Protein AF-A0A2K3KM70-F1 (afdb_monomer_lite)

Secondary structure (DSSP, 8-state):
--------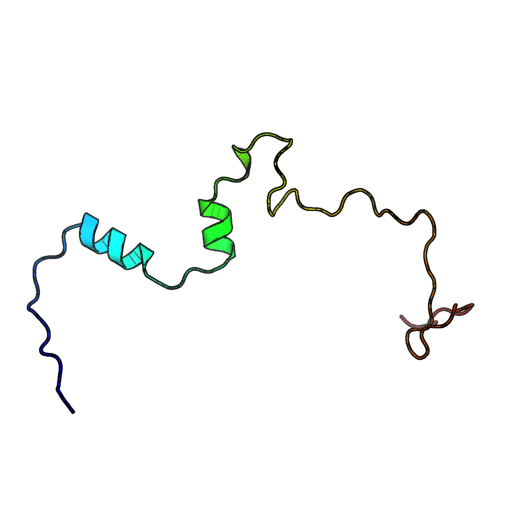-----HHHHHHHHTTSPPPHHHHHHHTTGGGS-TTS--TTT---SS-S-SS---B-TTT-SBPS---S--

Foldseek 3Di:
DDDDDDDDDDPQDPVNVVVVVVVPDDDPVVVLVVVPCVPDDPPDDDPVNVPPPDPPDPDDQAADPPPRHGDPDDDPPD

Structure (mmCIF, N/CA/C/O backbone):
data_AF-A0A2K3KM70-F1
#
_entry.id   AF-A0A2K3KM70-F1
#
loop_
_atom_site.group_PDB
_atom_site.id
_atom_site.type_symbol
_atom_site.label_atom_id
_atom_site.label_alt_id
_atom_site.label_comp_id
_atom_site.label_asym_id
_atom_site.label_entity_id
_atom_site.label_seq_id
_atom_site.pdbx_PDB_ins_code
_atom_site.Cartn_x
_atom_site.Cartn_y
_atom_site.Cartn_z
_atom_site.occupancy
_atom_site.B_iso_or_equiv
_atom_site.auth_seq_id
_atom_site.auth_comp_id
_atom_site.auth_asym_id
_atom_site.auth_atom_id
_atom_site.pdbx_PDB_model_num
ATOM 1 N N . MET A 1 1 ? 13.434 -10.154 42.321 1.00 47.69 1 MET A N 1
ATOM 2 C CA . MET A 1 1 ? 12.338 -10.725 41.501 1.00 47.69 1 MET A CA 1
ATOM 3 C C . MET A 1 1 ? 10.991 -10.488 42.198 1.00 47.69 1 MET A C 1
ATOM 5 O O . MET A 1 1 ? 10.475 -11.392 42.846 1.00 47.69 1 MET A O 1
ATOM 9 N N . GLN A 1 2 ? 10.428 -9.272 42.138 1.00 48.25 2 GLN A N 1
ATOM 10 C CA . GLN A 1 2 ? 9.113 -8.987 42.740 1.00 48.25 2 GLN A CA 1
ATOM 11 C C . GLN A 1 2 ? 7.997 -9.650 41.915 1.00 48.25 2 GLN A C 1
ATOM 13 O O . GLN A 1 2 ? 7.711 -9.235 40.792 1.00 48.25 2 GLN A O 1
ATOM 18 N N . ARG A 1 3 ? 7.333 -10.662 42.484 1.00 56.66 3 ARG A N 1
ATOM 19 C CA . ARG A 1 3 ? 6.085 -11.207 41.937 1.00 56.66 3 ARG A CA 1
ATOM 20 C C . ARG A 1 3 ? 4.970 -10.179 42.139 1.00 56.66 3 ARG A C 1
ATOM 22 O O . ARG A 1 3 ? 4.562 -9.903 43.264 1.00 56.66 3 ARG A O 1
ATOM 29 N N . LYS A 1 4 ? 4.489 -9.597 41.040 1.00 56.59 4 LYS A N 1
ATOM 30 C CA . LYS A 1 4 ? 3.351 -8.669 41.017 1.00 56.59 4 LYS A CA 1
ATOM 31 C C . LYS A 1 4 ? 2.087 -9.463 41.375 1.00 56.59 4 LYS A C 1
ATOM 33 O O . LYS A 1 4 ? 1.635 -10.282 40.581 1.00 56.59 4 LYS A O 1
ATOM 38 N N . GLN A 1 5 ? 1.551 -9.267 42.581 1.00 58.56 5 GLN A N 1
ATOM 39 C CA . GLN A 1 5 ? 0.298 -9.894 43.016 1.00 58.56 5 GLN A CA 1
ATOM 40 C C . GLN A 1 5 ? -0.842 -9.537 42.050 1.00 58.56 5 GLN A C 1
ATOM 42 O O . GLN A 1 5 ? -1.066 -8.364 41.733 1.00 58.56 5 GLN A O 1
ATOM 47 N N . SER A 1 6 ? -1.573 -10.552 41.585 1.00 58.22 6 SER A N 1
ATOM 48 C CA . SER A 1 6 ? -2.765 -10.393 40.756 1.00 58.22 6 SER A CA 1
ATOM 49 C C . SER A 1 6 ? -3.869 -9.722 41.575 1.00 58.22 6 SER A C 1
ATOM 51 O O . SER A 1 6 ? -4.498 -10.355 42.424 1.00 58.22 6 SER A O 1
ATOM 53 N N . LYS A 1 7 ? -4.097 -8.424 41.340 1.00 57.41 7 LYS A N 1
ATOM 54 C CA . LYS A 1 7 ? -5.239 -7.696 41.909 1.00 57.41 7 LYS A CA 1
ATOM 55 C C . LYS A 1 7 ? -6.533 -8.397 41.478 1.00 57.41 7 LYS A C 1
ATOM 57 O O . LYS A 1 7 ? -6.700 -8.703 40.301 1.00 57.41 7 LYS A O 1
ATOM 62 N N . GLY A 1 8 ? -7.392 -8.668 42.461 1.00 58.22 8 GLY A N 1
ATOM 63 C CA . GLY A 1 8 ? -8.490 -9.630 42.402 1.00 58.22 8 GLY A CA 1
ATOM 64 C C . GLY A 1 8 ? -9.452 -9.517 41.218 1.00 58.22 8 GLY A C 1
ATOM 65 O O . GLY A 1 8 ? -9.604 -8.473 40.582 1.00 58.22 8 GLY A O 1
ATOM 66 N N . THR A 1 9 ? -10.128 -10.635 40.974 1.00 63.47 9 THR A N 1
ATOM 67 C CA . THR A 1 9 ? -11.193 -10.887 39.997 1.00 63.47 9 THR A CA 1
ATOM 68 C C . THR A 1 9 ? -12.402 -9.971 40.221 1.00 63.47 9 THR A C 1
ATOM 70 O O . THR A 1 9 ? -13.475 -10.389 40.644 1.00 63.47 9 THR A O 1
ATOM 73 N N . LYS A 1 10 ? -12.258 -8.678 39.917 1.00 67.75 10 LYS A N 1
ATOM 74 C CA . LYS A 1 10 ? -13.407 -7.780 39.780 1.00 67.75 10 LYS A CA 1
ATOM 75 C C . LYS A 1 10 ? -14.206 -8.219 38.554 1.00 67.75 10 LYS A C 1
ATOM 77 O O . LYS A 1 10 ? -13.634 -8.425 37.482 1.00 67.75 10 LYS A O 1
ATOM 82 N N . ARG A 1 11 ? -15.526 -8.364 38.707 1.00 71.06 11 ARG A N 1
ATOM 83 C CA . ARG A 1 11 ? -16.451 -8.723 37.621 1.00 71.06 11 ARG A CA 1
ATOM 84 C C . ARG A 1 11 ? -16.257 -7.739 36.459 1.00 71.06 11 ARG A C 1
ATOM 86 O O . ARG A 1 11 ? -16.610 -6.568 36.577 1.00 71.06 11 ARG A O 1
ATOM 93 N N . LYS A 1 12 ? -15.652 -8.193 35.354 1.00 72.50 12 LYS A N 1
ATOM 94 C CA . LYS A 1 12 ? -15.434 -7.353 34.166 1.00 72.50 12 LYS A CA 1
ATOM 95 C C . LYS A 1 12 ? -16.797 -6.981 33.586 1.00 72.50 12 LYS A C 1
ATOM 97 O O . LYS A 1 12 ? -17.568 -7.852 33.185 1.00 72.50 12 LYS A O 1
ATOM 102 N N . THR A 1 13 ? -17.090 -5.685 33.536 1.00 77.31 13 THR A N 1
ATOM 103 C CA . THR A 1 13 ? -18.244 -5.169 32.798 1.00 77.31 13 THR A CA 1
ATOM 104 C C . THR A 1 13 ? -18.063 -5.461 31.306 1.00 77.31 13 THR A C 1
ATOM 106 O O . THR A 1 13 ? -16.938 -5.617 30.817 1.00 77.31 13 THR A O 1
ATOM 109 N N . ARG A 1 14 ? -19.164 -5.518 30.546 1.00 77.38 14 ARG A N 1
ATOM 110 C CA . ARG A 1 14 ? -19.123 -5.729 29.085 1.00 77.38 14 ARG A CA 1
ATOM 111 C C . ARG A 1 14 ? -18.208 -4.707 28.390 1.00 77.38 14 ARG A C 1
ATOM 113 O O . ARG A 1 14 ? -17.479 -5.056 27.466 1.00 77.38 14 ARG A O 1
ATOM 120 N N . GLN A 1 15 ? -18.177 -3.482 28.915 1.00 75.75 15 GLN A N 1
ATOM 121 C CA . GLN A 1 15 ? -17.320 -2.389 28.457 1.00 75.75 15 GLN A CA 1
ATOM 122 C C . GLN A 1 15 ? -15.830 -2.644 28.744 1.00 75.75 15 GLN A C 1
ATOM 124 O O . GLN A 1 15 ? -14.996 -2.477 27.857 1.00 75.75 15 GLN A O 1
ATOM 129 N N . ALA A 1 16 ? -15.489 -3.145 29.938 1.00 77.25 16 ALA A N 1
ATOM 130 C CA . ALA A 1 16 ? -14.117 -3.525 30.274 1.00 77.25 16 ALA A CA 1
ATOM 131 C C . ALA A 1 16 ? -13.610 -4.684 29.400 1.00 77.25 16 ALA A C 1
ATOM 133 O O . ALA A 1 16 ? -12.445 -4.703 29.020 1.00 77.25 16 ALA A O 1
ATOM 134 N N . LYS A 1 17 ? -14.479 -5.634 29.027 1.00 75.50 17 LYS A N 1
ATOM 135 C CA . LYS A 1 17 ? -14.119 -6.716 28.096 1.00 75.50 17 LYS A CA 1
ATOM 136 C C . LYS A 1 17 ? -13.848 -6.188 26.678 1.00 75.50 17 LYS A C 1
ATOM 138 O O . LYS A 1 17 ? -12.887 -6.621 26.052 1.00 75.50 17 LYS A O 1
ATOM 143 N N . ALA A 1 18 ? -14.642 -5.227 26.202 1.00 73.62 18 ALA A N 1
ATOM 144 C CA . ALA A 1 18 ? -14.448 -4.595 24.894 1.00 73.62 18 ALA A CA 1
ATOM 145 C C . ALA A 1 18 ? -13.160 -3.750 24.820 1.00 73.62 18 ALA A C 1
ATOM 147 O O . ALA A 1 18 ? -12.447 -3.802 23.821 1.00 73.62 18 ALA A O 1
ATOM 148 N N . LEU A 1 19 ? -12.823 -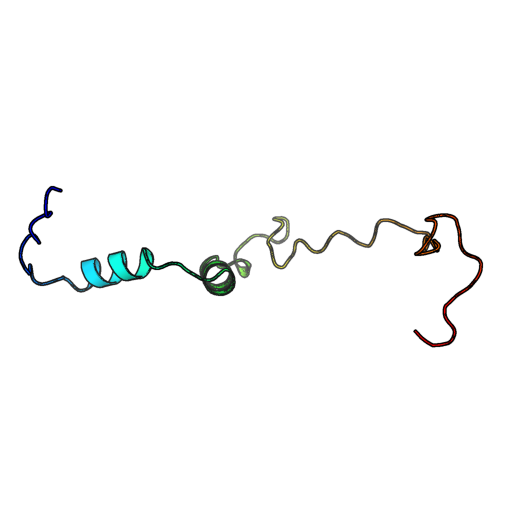3.017 25.887 1.00 71.88 19 LEU A N 1
ATOM 149 C CA . LEU A 1 19 ? -11.578 -2.240 25.985 1.00 71.88 19 LEU A CA 1
ATOM 150 C C . LEU A 1 19 ? -10.325 -3.123 25.941 1.00 71.88 19 LEU A C 1
ATOM 152 O O . LEU A 1 19 ? -9.316 -2.734 25.366 1.00 71.88 19 LEU A O 1
ATOM 156 N N . GLU A 1 20 ? -10.388 -4.315 26.526 1.00 71.75 20 GLU A N 1
ATOM 157 C CA . GLU A 1 20 ? -9.267 -5.259 26.533 1.00 71.75 20 GLU A CA 1
ATOM 158 C C . GLU A 1 20 ? -9.104 -5.943 25.171 1.00 71.75 20 GLU A C 1
ATOM 160 O O . GLU A 1 20 ? -7.981 -6.122 24.712 1.00 71.75 20 GLU A O 1
ATOM 165 N N . ALA A 1 21 ? -10.209 -6.230 24.475 1.00 71.56 21 ALA A N 1
ATOM 166 C CA . ALA A 1 21 ? -10.178 -6.727 23.098 1.00 71.56 21 ALA A CA 1
ATOM 167 C C . ALA A 1 21 ? -9.578 -5.705 22.112 1.00 71.56 21 ALA A C 1
ATOM 169 O O . ALA A 1 21 ? -8.954 -6.089 21.129 1.00 71.56 21 ALA A O 1
ATOM 170 N N . ARG A 1 22 ? -9.704 -4.398 22.390 1.00 69.50 22 ARG A N 1
ATOM 171 C CA . ARG A 1 22 ? -9.044 -3.333 21.612 1.00 69.50 22 ARG A CA 1
ATOM 172 C C . ARG A 1 22 ? -7.530 -3.236 21.844 1.00 69.50 22 ARG A C 1
ATOM 174 O O . ARG A 1 22 ? -6.856 -2.632 21.023 1.00 69.50 22 ARG A O 1
ATOM 181 N N . LYS A 1 23 ? -7.003 -3.803 22.938 1.00 70.88 23 LYS A N 1
ATOM 182 C CA . LYS A 1 23 ? -5.559 -3.824 23.250 1.00 70.88 23 LYS A CA 1
ATOM 183 C C . LYS A 1 23 ? -4.828 -5.025 22.649 1.00 70.88 23 LYS A C 1
ATOM 185 O O . LYS A 1 23 ? -3.603 -5.075 22.720 1.00 70.88 23 LYS A O 1
ATOM 190 N N . ALA A 1 24 ? -5.560 -6.006 22.123 1.00 77.94 24 ALA A N 1
ATOM 191 C CA . ALA A 1 24 ? -4.958 -7.128 21.421 1.00 77.94 24 ALA A CA 1
ATOM 192 C C . ALA A 1 24 ? -4.225 -6.627 20.161 1.00 77.94 24 ALA A C 1
ATOM 194 O O . ALA A 1 24 ? -4.683 -5.657 19.548 1.00 77.94 24 ALA A O 1
ATOM 195 N N . PRO A 1 25 ? -3.101 -7.255 19.772 1.00 79.50 25 PRO A N 1
ATOM 196 C CA . PRO A 1 25 ? -2.441 -6.928 18.517 1.00 79.50 25 PRO A CA 1
ATOM 197 C C . PRO A 1 25 ? -3.418 -7.181 17.369 1.00 79.50 25 PRO A C 1
ATOM 199 O O . PRO A 1 25 ? -3.965 -8.276 17.247 1.00 79.50 25 PRO A O 1
ATOM 202 N N . ARG A 1 26 ? -3.656 -6.149 16.563 1.00 85.50 26 ARG A N 1
ATOM 203 C CA . ARG A 1 26 ? -4.534 -6.217 15.396 1.00 85.50 26 ARG A CA 1
ATOM 204 C C . ARG A 1 26 ? -3.722 -6.425 14.139 1.00 85.50 26 ARG A C 1
ATOM 206 O O . ARG A 1 26 ? -2.601 -5.925 14.023 1.00 85.50 26 ARG A O 1
ATOM 213 N N . THR A 1 27 ? -4.305 -7.135 13.187 1.00 90.81 27 THR A N 1
ATOM 214 C CA . THR A 1 27 ? -3.711 -7.245 11.857 1.00 90.81 27 THR A CA 1
ATOM 215 C C . THR A 1 27 ? -3.934 -5.951 11.076 1.00 90.81 27 THR A C 1
ATOM 217 O O . THR A 1 27 ? -4.863 -5.187 11.342 1.00 90.81 27 THR A O 1
ATOM 220 N N . PHE A 1 28 ? -3.088 -5.694 10.079 1.00 88.50 28 PHE A N 1
ATOM 221 C CA . PHE A 1 28 ? -3.260 -4.532 9.209 1.00 88.50 28 PHE A CA 1
ATOM 222 C C . PHE A 1 28 ? -4.633 -4.525 8.510 1.00 88.50 28 PHE A C 1
ATOM 224 O O . PHE A 1 28 ? -5.264 -3.478 8.410 1.00 88.50 28 PHE A O 1
ATOM 231 N N . LEU A 1 29 ? -5.129 -5.697 8.095 1.00 89.25 29 LEU A N 1
ATOM 232 C CA . LEU A 1 29 ? -6.437 -5.832 7.447 1.00 89.25 29 LEU A CA 1
ATOM 233 C C . LEU A 1 29 ? -7.595 -5.431 8.371 1.00 89.25 29 LEU A C 1
ATOM 235 O O . LEU A 1 29 ? -8.528 -4.768 7.928 1.00 89.25 29 LEU A O 1
ATOM 239 N N . GLU A 1 30 ? -7.526 -5.776 9.659 1.00 89.62 30 GLU A N 1
ATOM 240 C CA . GLU A 1 30 ? -8.530 -5.356 10.647 1.00 89.62 30 GLU A CA 1
ATOM 241 C C . GLU A 1 30 ? -8.550 -3.835 10.820 1.00 89.62 30 GLU A C 1
ATOM 243 O O . GLU A 1 30 ? -9.615 -3.225 10.850 1.00 89.62 30 GLU A O 1
ATOM 248 N N . LEU A 1 31 ? -7.372 -3.210 10.887 1.00 88.19 31 LEU A N 1
ATOM 249 C CA . LEU A 1 31 ? -7.254 -1.754 10.984 1.00 88.19 31 LEU A CA 1
ATOM 250 C C . LEU A 1 31 ? -7.779 -1.051 9.729 1.00 88.19 31 LEU A C 1
ATOM 252 O O . LEU A 1 31 ? -8.383 0.013 9.832 1.00 88.19 31 LEU A O 1
ATOM 256 N N . LEU A 1 32 ? -7.559 -1.648 8.557 1.00 89.38 32 LEU A N 1
ATOM 257 C CA . LEU A 1 32 ? -7.996 -1.101 7.279 1.00 89.38 32 LEU A CA 1
ATOM 258 C C . LEU A 1 32 ? -9.525 -1.098 7.151 1.00 89.38 32 LEU A C 1
ATOM 260 O O . LEU A 1 32 ? -10.095 -0.106 6.702 1.00 89.38 32 LEU A O 1
ATOM 264 N N . ASN A 1 33 ? -10.181 -2.171 7.599 1.00 88.06 33 ASN A N 1
ATOM 265 C CA . ASN A 1 33 ? -11.642 -2.274 7.619 1.00 88.06 33 ASN A CA 1
ATOM 266 C C . ASN A 1 33 ? -12.274 -1.323 8.649 1.00 88.06 33 ASN A C 1
ATOM 268 O O . ASN A 1 33 ? -13.273 -0.671 8.354 1.00 88.06 33 ASN A O 1
ATOM 272 N N . ASP A 1 34 ? -11.668 -1.185 9.833 1.00 88.38 34 ASP A N 1
ATO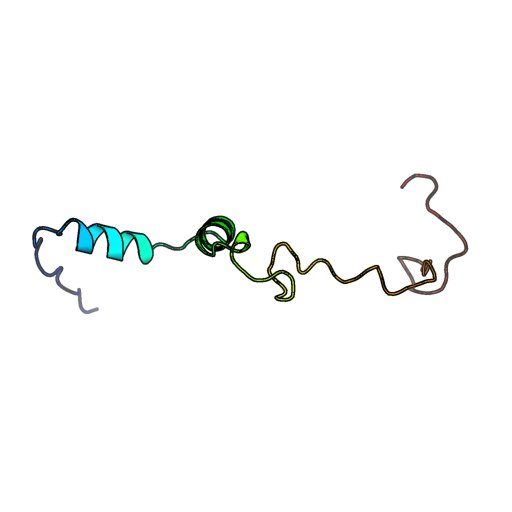M 273 C CA . ASP A 1 34 ? -12.152 -0.278 10.884 1.00 88.38 34 ASP A CA 1
ATOM 274 C C . ASP A 1 34 ? -12.012 1.213 10.509 1.00 88.38 34 ASP A C 1
ATOM 276 O O . ASP A 1 34 ? -12.697 2.063 11.081 1.00 88.38 34 ASP A O 1
ATOM 280 N N . ALA A 1 35 ? -11.129 1.551 9.563 1.00 86.88 35 ALA A N 1
ATOM 281 C CA . ALA A 1 35 ? -10.828 2.929 9.172 1.00 86.88 35 ALA A CA 1
ATOM 282 C C . ALA A 1 35 ? -11.891 3.591 8.272 1.00 86.88 35 ALA A C 1
ATOM 284 O O . ALA A 1 35 ? -11.767 4.782 7.986 1.00 86.88 35 ALA A O 1
ATOM 285 N N . ASN A 1 36 ? -12.914 2.851 7.822 1.00 85.06 36 ASN A N 1
ATOM 286 C CA . ASN A 1 36 ? -14.031 3.350 7.007 1.00 85.06 36 ASN A CA 1
ATOM 287 C C . ASN A 1 36 ? -13.590 4.267 5.843 1.00 85.06 36 ASN A C 1
ATOM 289 O O . ASN A 1 36 ? -14.100 5.374 5.658 1.00 85.06 36 ASN A O 1
ATOM 293 N N . LEU A 1 37 ? -12.602 3.816 5.062 1.00 85.25 37 LEU A N 1
ATOM 294 C CA . LEU A 1 37 ? -11.913 4.644 4.063 1.00 85.25 37 LEU A CA 1
ATOM 295 C C . LEU A 1 37 ? -12.811 5.144 2.912 1.00 85.25 37 LEU A C 1
ATOM 297 O O . LEU A 1 37 ? -12.427 6.066 2.190 1.00 85.25 37 LEU A O 1
ATOM 301 N N . GLU A 1 38 ? -14.000 4.564 2.747 1.00 82.75 38 GLU A N 1
ATOM 302 C CA . GLU A 1 38 ? -14.998 4.954 1.742 1.00 82.75 38 GLU A CA 1
ATOM 303 C C . GLU A 1 38 ? -15.709 6.261 2.083 1.00 82.75 38 GLU A C 1
ATOM 305 O O . GLU A 1 38 ? -16.083 6.998 1.173 1.00 82.75 38 GLU A O 1
ATOM 310 N N . SER A 1 39 ? -15.855 6.591 3.374 1.00 86.31 39 SER A N 1
ATOM 311 C CA . SER A 1 39 ? -16.493 7.847 3.784 1.00 86.31 39 SER A CA 1
ATOM 312 C C . SER A 1 39 ? -15.603 9.067 3.572 1.00 86.31 39 SER A C 1
ATOM 314 O O . SER A 1 39 ? -16.069 10.197 3.717 1.00 86.31 39 SER A O 1
ATOM 316 N N . LEU A 1 40 ? -14.314 8.865 3.277 1.00 85.44 40 LEU A N 1
ATOM 317 C CA . LEU A 1 40 ? -13.423 9.980 3.001 1.00 85.44 40 LEU A CA 1
ATOM 318 C C . LEU A 1 40 ? -13.718 10.579 1.618 1.00 85.44 40 LEU A C 1
ATOM 320 O O . LEU A 1 40 ? -13.918 9.840 0.646 1.00 85.44 40 LEU A O 1
ATOM 324 N N . PRO A 1 41 ? -13.679 11.919 1.501 1.00 86.62 41 PRO A N 1
ATOM 325 C CA . PRO A 1 41 ? -13.821 12.603 0.227 1.00 86.62 41 PRO A CA 1
ATOM 326 C C . PRO A 1 41 ? -12.871 12.062 -0.855 1.00 86.62 41 PRO A C 1
ATOM 328 O O . PRO A 1 41 ? -11.767 11.601 -0.550 1.00 86.62 41 PRO A O 1
ATOM 331 N N . PRO A 1 42 ? -13.241 12.166 -2.144 1.00 80.75 42 PRO A N 1
ATOM 332 C CA . PRO A 1 42 ? -12.475 11.583 -3.249 1.00 80.75 42 PRO A CA 1
ATOM 333 C C . PRO A 1 42 ? -11.070 12.176 -3.421 1.00 80.75 42 PRO A C 1
ATOM 335 O O . PRO A 1 42 ? -10.222 11.536 -4.031 1.00 80.75 42 PRO A O 1
ATOM 338 N N . HIS A 1 43 ? -10.814 13.368 -2.877 1.00 81.50 43 HIS A N 1
ATOM 339 C CA . HIS A 1 43 ? -9.524 14.054 -2.960 1.00 81.50 43 HIS A CA 1
ATOM 340 C C . HIS A 1 43 ? -8.508 13.603 -1.899 1.00 81.50 43 HIS A C 1
ATOM 342 O O . HIS A 1 43 ? -7.339 13.972 -1.990 1.00 81.50 43 HIS A O 1
ATOM 348 N N . VAL A 1 44 ? -8.927 12.844 -0.879 1.00 85.44 44 VAL A N 1
ATOM 349 C CA . VAL A 1 44 ? -8.021 12.393 0.182 1.00 85.44 44 VAL A CA 1
ATOM 350 C C . VAL A 1 44 ? -7.383 11.064 -0.231 1.00 85.44 44 VAL A C 1
ATOM 352 O O . VAL A 1 44 ? -8.109 10.090 -0.457 1.00 85.44 44 VAL A O 1
ATOM 355 N N . PRO A 1 45 ? -6.044 10.978 -0.316 1.00 85.06 45 PRO A N 1
ATOM 356 C CA . PRO A 1 45 ? -5.375 9.718 -0.595 1.00 85.06 45 PRO A CA 1
ATOM 357 C C . PRO A 1 45 ? -5.542 8.777 0.602 1.00 85.06 45 PRO A C 1
ATOM 359 O O . PRO A 1 45 ? -5.132 9.077 1.721 1.00 85.06 45 PRO A O 1
ATOM 362 N N . THR A 1 46 ? -6.156 7.624 0.364 1.00 87.19 46 THR A N 1
ATOM 363 C CA . THR A 1 46 ? -6.313 6.547 1.350 1.00 87.19 46 THR A CA 1
ATOM 364 C C . THR A 1 46 ? -5.512 5.334 0.913 1.00 87.19 46 THR A C 1
ATOM 366 O O . THR A 1 46 ? -5.144 5.240 -0.247 1.00 87.19 46 THR A O 1
ATOM 369 N N . TYR A 1 47 ? -5.271 4.359 1.788 1.00 85.75 47 TYR A N 1
ATOM 370 C CA . TYR A 1 47 ? -4.487 3.172 1.421 1.00 85.75 47 TYR A CA 1
ATOM 371 C C . TYR A 1 47 ? -5.038 2.422 0.184 1.00 85.75 47 TYR A C 1
ATOM 373 O O . TYR A 1 47 ? -4.260 1.902 -0.607 1.00 85.75 47 TYR A O 1
ATOM 381 N N . TRP A 1 48 ? -6.360 2.428 -0.041 1.00 80.25 48 TRP A N 1
ATOM 382 C CA . TRP A 1 48 ? -6.983 1.876 -1.257 1.00 80.25 48 TRP A CA 1
ATOM 383 C C . TRP A 1 48 ? -6.814 2.755 -2.501 1.00 80.25 48 TRP A C 1
ATOM 385 O O . TRP A 1 48 ? -6.691 2.240 -3.607 1.00 80.25 48 TRP A O 1
ATOM 395 N N . LYS A 1 49 ? -6.830 4.082 -2.330 1.00 76.75 49 LYS A N 1
ATOM 396 C CA . LYS A 1 49 ? -6.768 5.064 -3.427 1.00 76.75 49 LYS A CA 1
ATOM 397 C C . LYS A 1 49 ? -5.357 5.579 -3.697 1.00 76.75 49 LYS A C 1
ATOM 399 O O . LYS A 1 49 ? -5.136 6.232 -4.706 1.00 76.75 49 LYS A O 1
ATOM 404 N N . ALA A 1 50 ? -4.400 5.268 -2.828 1.00 74.75 50 ALA A N 1
ATOM 405 C CA . ALA A 1 50 ? -2.998 5.655 -2.915 1.00 74.75 50 ALA A CA 1
ATOM 406 C C . ALA A 1 50 ? -2.247 4.914 -4.029 1.00 74.75 50 ALA A C 1
ATOM 408 O O . ALA A 1 50 ? -1.016 4.926 -4.039 1.00 74.75 50 ALA A O 1
ATOM 409 N N . ALA A 1 51 ? -2.968 4.285 -4.969 1.00 65.06 51 ALA A N 1
ATOM 410 C CA . ALA A 1 51 ? -2.404 3.923 -6.251 1.00 65.06 51 ALA A CA 1
ATOM 411 C C . ALA A 1 51 ? -1.644 5.144 -6.772 1.00 65.06 51 ALA A C 1
ATOM 413 O O . ALA A 1 51 ? -2.208 6.226 -6.953 1.00 65.06 51 ALA A O 1
ATOM 414 N N . VAL A 1 52 ? -0.332 4.954 -6.912 1.00 60.59 52 VAL A N 1
ATOM 415 C CA . VAL A 1 52 ? 0.579 5.906 -7.531 1.00 60.59 52 VAL A CA 1
ATOM 416 C C . VAL A 1 52 ? -0.129 6.391 -8.790 1.00 60.59 52 VAL A C 1
ATOM 418 O O . VAL A 1 52 ? -0.627 5.558 -9.553 1.00 60.59 52 VAL A O 1
ATOM 421 N N . GLY A 1 53 ? -0.259 7.714 -8.950 1.00 65.62 53 GLY A N 1
ATOM 422 C CA . GLY A 1 53 ? -0.894 8.307 -10.128 1.00 65.62 53 GLY A CA 1
ATOM 423 C C . GLY A 1 53 ? -0.376 7.661 -11.420 1.00 65.62 53 GLY A C 1
ATOM 424 O O . GLY A 1 53 ? 0.672 7.009 -11.380 1.00 65.62 53 GLY A O 1
ATOM 425 N N . PRO A 1 54 ? -1.096 7.812 -12.550 1.00 71.00 54 PRO A N 1
ATOM 426 C CA . PRO A 1 54 ? -0.781 7.120 -13.802 1.00 71.00 54 PRO A CA 1
ATOM 427 C C . PRO A 1 54 ? 0.735 7.089 -14.012 1.00 71.00 54 PRO A C 1
ATOM 429 O O . PRO A 1 54 ? 1.354 8.148 -13.870 1.00 71.00 54 PRO A O 1
ATOM 432 N N . PRO A 1 55 ? 1.337 5.898 -14.223 1.00 69.38 55 PRO A N 1
ATOM 433 C CA . PRO A 1 55 ? 2.779 5.713 -14.124 1.00 69.38 55 PRO A CA 1
ATOM 434 C C . PRO A 1 55 ? 3.482 6.835 -14.880 1.00 69.38 55 PRO A C 1
ATOM 436 O O . PRO A 1 55 ? 3.315 6.977 -16.088 1.00 69.38 55 PRO A O 1
ATOM 439 N N . SER A 1 56 ? 4.232 7.663 -14.148 1.00 66.88 56 SER A N 1
ATOM 440 C CA . SER A 1 56 ? 4.768 8.942 -14.639 1.00 66.88 56 SER A CA 1
ATOM 441 C C . SER A 1 56 ? 5.823 8.793 -15.735 1.00 66.88 56 SER A C 1
ATOM 443 O O . SER A 1 56 ? 6.368 9.781 -16.223 1.00 66.88 56 SER A O 1
ATOM 445 N N . SER A 1 57 ? 6.142 7.559 -16.125 1.00 64.56 57 SER A N 1
ATOM 446 C CA . SER A 1 57 ? 7.104 7.283 -17.171 1.00 64.56 57 SER A CA 1
ATOM 447 C C . SER A 1 57 ? 6.395 6.963 -18.478 1.00 64.56 57 SER A C 1
ATOM 449 O O . SER A 1 57 ? 5.899 5.860 -18.691 1.00 64.56 57 SER A O 1
ATOM 451 N N . THR A 1 58 ? 6.432 7.928 -19.392 1.00 62.03 58 THR A N 1
ATOM 452 C CA . THR A 1 58 ? 6.061 7.778 -20.805 1.00 62.03 58 THR A CA 1
ATOM 453 C C . THR A 1 58 ? 6.954 6.782 -21.557 1.00 62.03 58 THR A C 1
ATOM 455 O O . THR A 1 58 ? 6.616 6.386 -22.668 1.00 62.03 58 THR A O 1
ATOM 458 N N . ALA A 1 59 ? 8.083 6.354 -20.976 1.00 64.62 59 ALA A N 1
ATOM 459 C CA . ALA A 1 59 ? 9.032 5.435 -21.596 1.00 64.62 59 ALA A CA 1
ATOM 460 C C . ALA A 1 59 ? 9.260 4.196 -20.722 1.00 64.62 59 ALA A C 1
ATOM 462 O O . ALA A 1 59 ? 9.682 4.287 -19.569 1.00 64.62 59 ALA A O 1
ATOM 463 N N . ARG A 1 60 ? 9.040 3.009 -21.294 1.00 70.44 60 ARG A N 1
ATOM 464 C CA . ARG A 1 60 ? 9.376 1.738 -20.646 1.00 70.44 60 ARG A CA 1
ATOM 465 C C . ARG A 1 60 ? 10.906 1.639 -20.560 1.00 70.44 60 ARG A C 1
ATOM 467 O O . ARG A 1 60 ? 11.569 1.372 -21.557 1.00 70.44 60 ARG A O 1
ATOM 474 N N . ARG A 1 61 ? 11.483 1.906 -19.384 1.00 79.94 61 ARG A N 1
ATOM 475 C CA . ARG A 1 61 ? 12.933 1.805 -19.163 1.00 79.94 61 ARG A CA 1
ATOM 476 C C . ARG A 1 61 ? 13.343 0.332 -19.135 1.00 79.94 61 ARG A C 1
ATOM 478 O O . ARG A 1 61 ? 13.103 -0.358 -18.149 1.00 79.94 61 ARG A O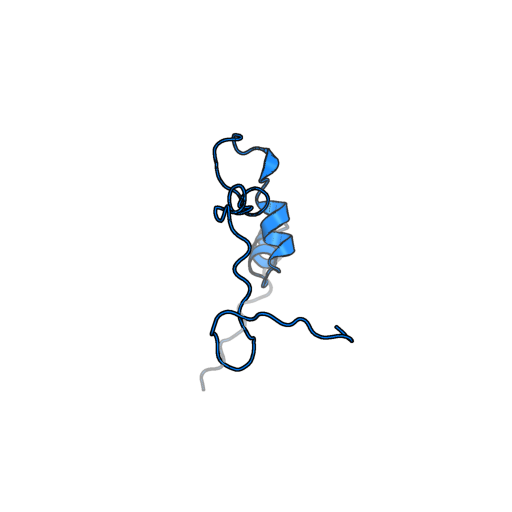 1
ATOM 485 N N . HIS A 1 62 ? 13.916 -0.151 -20.231 1.00 87.69 62 HIS A N 1
ATOM 486 C CA . HIS A 1 62 ? 14.364 -1.532 -20.349 1.00 87.69 62 HIS A CA 1
ATOM 487 C C . HIS A 1 62 ? 15.840 -1.644 -19.947 1.00 87.69 62 HIS A C 1
ATOM 489 O O . HIS A 1 62 ? 16.739 -1.296 -20.715 1.00 87.69 62 HIS A O 1
ATOM 495 N N . PHE A 1 63 ? 16.080 -2.087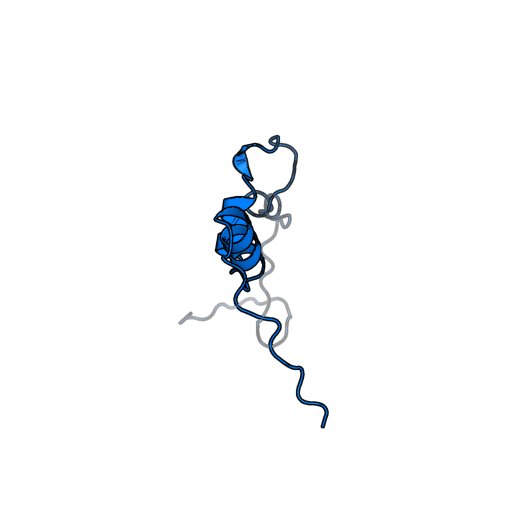 -18.714 1.00 90.31 63 PHE A N 1
ATOM 496 C CA . PHE A 1 63 ? 17.418 -2.258 -18.151 1.00 90.31 63 PHE A CA 1
ATOM 497 C C . PHE A 1 63 ? 17.747 -3.732 -17.937 1.00 90.31 63 PHE A C 1
ATOM 499 O O . PHE A 1 63 ? 16.877 -4.546 -17.631 1.00 90.31 63 PHE A O 1
ATOM 506 N N . CYS A 1 64 ? 19.028 -4.062 -18.055 1.00 89.44 64 CYS A N 1
ATOM 507 C CA . CYS A 1 64 ? 19.557 -5.360 -17.683 1.00 89.44 64 CYS A CA 1
ATOM 508 C C . CYS A 1 64 ? 19.452 -5.552 -16.165 1.00 89.44 64 CYS A C 1
ATOM 510 O O . CYS A 1 64 ? 19.942 -4.729 -15.393 1.00 89.44 64 CYS A O 1
ATOM 512 N N . THR A 1 65 ? 18.879 -6.677 -15.737 1.00 89.50 65 THR A N 1
ATOM 513 C CA . THR A 1 65 ? 18.754 -7.043 -14.316 1.00 89.50 65 THR A CA 1
ATOM 514 C C . THR A 1 65 ? 20.088 -7.371 -13.643 1.00 89.50 65 THR A C 1
ATOM 516 O O . THR A 1 65 ? 20.164 -7.358 -12.420 1.00 89.50 65 THR A O 1
ATOM 519 N N . VAL A 1 66 ? 21.137 -7.658 -14.421 1.00 91.62 66 VAL A N 1
ATOM 520 C CA . VAL A 1 66 ? 22.474 -8.007 -13.916 1.00 91.62 66 VAL A CA 1
ATOM 521 C C . VAL A 1 66 ? 23.344 -6.765 -13.732 1.00 91.62 66 VAL A C 1
ATOM 523 O O . VAL A 1 66 ? 23.953 -6.596 -12.683 1.00 91.62 66 VAL A O 1
ATOM 526 N N . CYS A 1 67 ? 23.422 -5.896 -14.746 1.00 92.19 67 CYS A N 1
ATOM 527 C CA . CYS A 1 67 ? 24.363 -4.771 -14.766 1.00 92.19 67 CYS A CA 1
ATOM 528 C C . CYS A 1 67 ? 23.709 -3.382 -14.713 1.00 92.19 67 CYS A C 1
ATOM 530 O O . CYS A 1 67 ? 24.421 -2.392 -14.595 1.00 92.19 67 CYS A O 1
ATOM 532 N N . GLY A 1 68 ? 22.380 -3.275 -14.814 1.00 90.19 68 GLY A N 1
ATOM 533 C CA . GLY A 1 68 ? 21.655 -2.001 -14.712 1.00 90.19 68 GLY A CA 1
ATOM 534 C C . GLY A 1 68 ? 21.745 -1.077 -15.936 1.00 90.19 68 GLY A C 1
ATOM 535 O O . GLY A 1 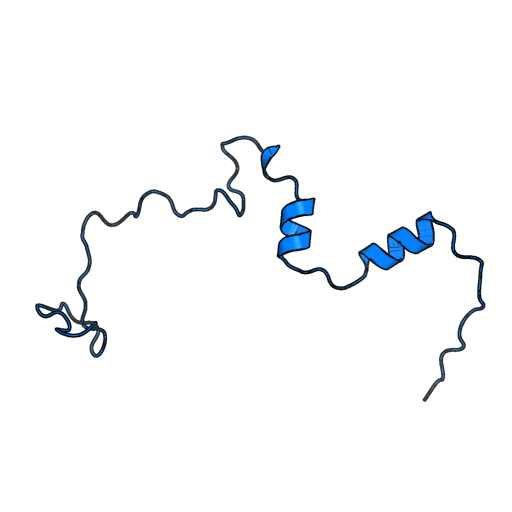68 ? 21.097 -0.033 -15.951 1.00 90.19 68 GLY A O 1
ATOM 536 N N . PHE A 1 69 ? 22.501 -1.442 -16.977 1.00 90.25 69 PHE A N 1
ATOM 537 C CA . PHE A 1 69 ? 22.573 -0.698 -18.244 1.00 90.25 69 PHE A CA 1
ATOM 538 C C . PHE A 1 69 ? 21.367 -0.976 -19.153 1.00 90.25 69 PHE A C 1
ATOM 540 O O . PHE A 1 69 ? 20.634 -1.943 -18.941 1.00 90.25 69 PHE A O 1
ATOM 547 N N . SER A 1 70 ? 21.142 -0.141 -20.176 1.00 91.75 70 SER A N 1
ATOM 548 C CA . SER A 1 70 ? 20.048 -0.336 -21.140 1.00 91.75 70 SER A CA 1
ATOM 549 C C . SER A 1 70 ? 20.196 -1.669 -21.873 1.00 91.75 70 SER A C 1
ATOM 551 O O . SER A 1 70 ? 21.234 -1.932 -22.482 1.00 91.75 70 SER A O 1
ATOM 553 N N . ALA A 1 71 ? 19.161 -2.501 -21.821 1.00 89.44 71 ALA A N 1
ATOM 554 C CA . ALA A 1 71 ? 19.166 -3.819 -22.438 1.00 89.44 71 ALA A CA 1
ATOM 555 C C . ALA A 1 71 ? 18.511 -3.785 -23.824 1.00 89.44 71 ALA A C 1
ATOM 557 O O . ALA A 1 71 ? 17.447 -3.198 -24.000 1.00 89.44 71 ALA A O 1
ATOM 558 N N . ASN A 1 72 ? 19.106 -4.506 -24.775 1.00 89.94 72 ASN A N 1
ATOM 559 C CA . ASN A 1 72 ? 18.520 -4.785 -26.093 1.00 89.94 72 ASN A CA 1
ATOM 560 C C . ASN A 1 72 ? 18.028 -6.240 -26.208 1.00 89.94 72 ASN A C 1
ATOM 562 O O . ASN A 1 72 ? 17.790 -6.729 -27.307 1.00 89.94 72 ASN A O 1
ATOM 566 N N . TYR A 1 73 ? 17.924 -6.953 -25.083 1.00 87.06 73 TYR A N 1
ATOM 567 C CA . TYR A 1 73 ? 17.585 -8.374 -25.037 1.00 87.06 73 TYR A CA 1
ATOM 568 C C . TYR A 1 73 ? 16.567 -8.671 -23.936 1.00 87.06 73 TYR A C 1
ATOM 570 O O . TYR A 1 73 ? 16.637 -8.098 -22.850 1.00 87.06 73 TYR A O 1
ATOM 578 N N . THR A 1 74 ? 15.664 -9.611 -24.194 1.00 89.38 74 THR A N 1
ATOM 579 C CA . THR A 1 74 ? 14.735 -10.166 -23.202 1.00 89.38 74 THR A CA 1
ATOM 580 C C . THR A 1 74 ? 15.066 -11.633 -22.952 1.00 89.38 74 THR A C 1
ATOM 582 O O . THR A 1 74 ? 15.661 -12.301 -23.801 1.00 89.38 74 THR A O 1
ATOM 585 N N . CYS A 1 75 ? 14.703 -12.153 -21.778 1.00 86.06 75 CYS A N 1
ATOM 586 C CA . CYS A 1 75 ? 14.810 -13.587 -21.531 1.00 86.06 75 CYS A CA 1
ATOM 587 C C . CYS A 1 75 ? 13.897 -14.337 -22.514 1.00 86.06 75 CYS A C 1
ATOM 589 O O . CYS A 1 75 ? 12.782 -13.904 -22.775 1.00 86.06 75 CYS A O 1
ATOM 591 N N . VAL A 1 76 ? 14.356 -15.465 -23.056 1.00 90.19 76 VAL A N 1
ATOM 592 C CA . VAL A 1 76 ? 13.525 -16.318 -23.930 1.00 90.19 76 VAL A CA 1
ATOM 593 C C . VAL A 1 76 ? 12.535 -17.160 -23.109 1.00 90.19 76 VAL A C 1
ATOM 595 O O . VAL A 1 76 ? 11.544 -17.651 -23.635 1.00 90.19 76 VAL A O 1
ATOM 598 N N . ARG A 1 77 ? 12.816 -17.356 -21.815 1.00 89.69 77 ARG A N 1
ATOM 599 C CA . ARG A 1 77 ? 12.084 -18.268 -20.920 1.00 89.69 77 ARG A CA 1
ATOM 600 C C . ARG A 1 77 ? 11.150 -17.584 -19.921 1.00 89.69 77 ARG A C 1
ATOM 602 O O . ARG A 1 77 ? 10.180 -18.218 -19.521 1.00 89.69 77 ARG A O 1
ATOM 609 N N . CYS A 1 78 ? 11.489 -16.375 -19.476 1.00 84.00 78 CYS A N 1
ATOM 610 C CA . CYS A 1 78 ? 10.761 -15.611 -18.458 1.00 84.00 78 CYS A CA 1
ATOM 611 C C . CYS A 1 78 ? 10.031 -14.455 -19.128 1.00 84.00 78 CYS A C 1
ATOM 613 O O . CYS A 1 78 ? 8.873 -14.200 -18.743 1.00 84.00 78 CYS A O 1
#

Sequence (78 aa):
MQRKQSKGTKRKTRQAKALEARKAPRTFLELLNDANLESLPPHVPTYWKAAVGPPSSTARRHFCTVCGFSANYTCVRC

Radius of gyration: 26.06 Å; chains: 1; bounding box: 44×32×69 Å

pLDDT: mean 77.93, std 11.6, range [47.69, 92.19]

Organism: Trifolium pratense (NCBI:txid57577)

InterPro domains:
  IPR039723 Vps71/ZNHIT1 [PTHR13093] (2-78)